Protein AF-A0A1G5DSD7-F1 (afdb_monomer_lite)

pLDDT: mean 80.97, std 14.28, range [38.06, 96.62]

Sequence (182 aa):
MSNRIGWNKKDFIGVSIIPIEMLLGTVLGQFSLEKKQLLGITLSLSIFLTGFLVMIWLYKDFLSSQWKHYKQNKLWLKLFLNALLVLGAFGILSLTRSLMDKPLSVNDTYSLSNAMVSLMLIGSIQPFIAPFAEELTFRYLLFGKFNSTLLKLLMFFVSSILFGLIHINNFNGDWIQTFKAP

Secondary structure (DSSP, 8-state):
--------HHHHHHHHHHHHHHHHHHHHHHT-GGG-HHHHHHHHHHHHHHHHHHHHHHHHHHHHHHHHHHHSS-HHHHHHHHHHHHHHHHHHHHHHHHT-SS-----GGG-TTSS-HHHHHHHHHHHHHHHHHHIIIIIIIIIIT--SHHHHHHHHHHHHHHHHHTTGGGGTT-HHHHHH--

Foldseek 3Di:
DDDDPDDDPLLVVLLCLLVVLLVVLVVLVVVPCLVPLVVSLVSNLVSLVVSLVSLCVSCVVVVVVVVVVCPPDPVVVSVVVVVVVVVVVVVVQVVLCVPDPDDWPPVVSDPVVPDDPVSVVSNVVNVVRNVVSLCCNLVVSQQVSDPDPVSNVVSPVVSVVVVLVSCCVRRVVPPVSSVSRD

Structure (mmCIF, N/CA/C/O backbone):
data_AF-A0A1G5DSD7-F1
#
_entry.id   AF-A0A1G5DSD7-F1
#
loop_
_atom_site.group_PDB
_atom_site.id
_atom_site.type_symbol
_atom_site.label_atom_id
_atom_site.label_alt_id
_atom_site.label_comp_id
_atom_site.label_asym_id
_atom_site.label_entity_id
_atom_site.label_seq_id
_atom_site.pdbx_PDB_ins_code
_atom_site.Cartn_x
_atom_site.Cartn_y
_atom_site.Cartn_z
_atom_site.occupancy
_atom_site.B_iso_or_equiv
_atom_site.auth_seq_id
_atom_site.auth_comp_id
_atom_site.auth_asym_id
_atom_site.auth_atom_id
_atom_site.pdbx_PDB_model_num
ATOM 1 N N . MET A 1 1 ? -16.932 -3.036 22.212 1.00 41.72 1 MET A N 1
ATOM 2 C CA . MET A 1 1 ? -17.714 -3.294 20.982 1.00 41.72 1 MET A CA 1
ATOM 3 C C . MET A 1 1 ? -17.527 -4.757 20.612 1.00 41.72 1 MET A C 1
ATOM 5 O O . MET A 1 1 ? -16.447 -5.128 20.174 1.00 41.72 1 MET A O 1
ATOM 9 N N . SER A 1 2 ? -18.513 -5.600 20.930 1.00 38.06 2 SER A N 1
ATOM 10 C CA . SER A 1 2 ? -18.468 -7.045 20.697 1.00 38.06 2 SER A CA 1
ATOM 11 C C . SER A 1 2 ? -18.876 -7.407 19.263 1.00 38.06 2 SER A C 1
ATOM 13 O O . SER A 1 2 ? -19.675 -6.717 18.637 1.00 38.06 2 SER A O 1
ATOM 15 N N . ASN A 1 3 ? -18.300 -8.518 18.793 1.00 45.38 3 ASN A N 1
ATOM 16 C CA . ASN A 1 3 ? -18.721 -9.394 17.698 1.00 45.38 3 ASN A CA 1
ATOM 17 C C . ASN A 1 3 ? -19.058 -8.770 16.336 1.00 45.38 3 ASN A C 1
ATOM 19 O O . ASN A 1 3 ? -20.190 -8.372 16.076 1.00 45.38 3 ASN A O 1
ATOM 23 N N . ARG A 1 4 ? -18.108 -8.911 15.399 1.00 47.84 4 ARG A N 1
ATOM 24 C CA . ARG A 1 4 ? -18.343 -9.658 14.150 1.00 47.84 4 ARG A CA 1
ATOM 25 C C . ARG A 1 4 ? -17.022 -9.964 13.431 1.00 47.84 4 ARG A C 1
ATOM 27 O O . ARG A 1 4 ? -16.497 -9.137 12.694 1.00 47.84 4 ARG A O 1
ATOM 34 N N . ILE A 1 5 ? -16.543 -11.203 13.576 1.00 55.66 5 ILE A N 1
ATOM 35 C CA . ILE A 1 5 ? -15.805 -11.872 12.494 1.00 55.66 5 ILE A CA 1
ATOM 36 C C . ILE A 1 5 ? -16.864 -12.169 11.428 1.00 55.66 5 ILE A C 1
ATOM 38 O O . ILE A 1 5 ? -17.453 -13.239 11.382 1.00 55.66 5 ILE A O 1
ATOM 42 N N . GLY A 1 6 ? -17.232 -11.143 10.671 1.00 67.44 6 GLY A N 1
ATOM 43 C CA . GLY A 1 6 ? -18.139 -11.254 9.542 1.00 67.44 6 GLY A CA 1
ATOM 44 C C . GLY A 1 6 ? -17.364 -10.819 8.324 1.00 67.44 6 GLY A C 1
ATOM 45 O O . GLY A 1 6 ? -17.395 -9.640 7.972 1.00 67.44 6 GLY A O 1
ATOM 46 N N . TR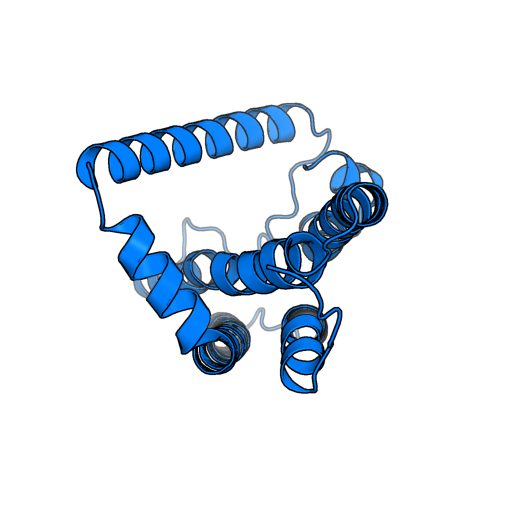P A 1 7 ? -16.604 -11.742 7.743 1.00 81.88 7 TRP A N 1
ATOM 47 C CA . TRP A 1 7 ? -16.114 -11.538 6.390 1.00 81.88 7 TRP A CA 1
ATOM 48 C C . TRP A 1 7 ? -17.331 -11.486 5.477 1.00 81.88 7 TRP A C 1
ATOM 50 O O . TRP A 1 7 ? -18.144 -12.407 5.434 1.00 81.88 7 TRP A O 1
ATOM 60 N N . ASN A 1 8 ? -17.501 -10.359 4.813 1.00 87.81 8 ASN A N 1
ATOM 61 C CA . ASN A 1 8 ? -18.521 -10.136 3.815 1.00 87.81 8 ASN A CA 1
ATOM 62 C C . ASN A 1 8 ? -17.863 -10.148 2.428 1.00 87.81 8 ASN A C 1
ATOM 64 O O . ASN A 1 8 ? -16.640 -10.163 2.292 1.00 87.81 8 ASN A O 1
ATOM 68 N N . LYS A 1 9 ? -18.682 -10.114 1.376 1.00 90.38 9 LYS A N 1
ATOM 69 C CA . LYS A 1 9 ? -18.187 -10.139 -0.008 1.00 90.38 9 LYS A CA 1
ATOM 70 C C . LYS A 1 9 ? -17.177 -9.019 -0.309 1.00 90.38 9 LYS A C 1
ATOM 72 O O . LYS A 1 9 ? -16.254 -9.248 -1.078 1.00 90.38 9 LYS A O 1
ATOM 77 N N . LYS A 1 10 ? -17.314 -7.840 0.311 1.00 92.31 10 LYS A N 1
ATOM 78 C CA . LYS A 1 10 ? -16.390 -6.708 0.122 1.00 92.31 10 LYS A CA 1
ATOM 79 C C . LYS A 1 10 ? -15.000 -7.011 0.677 1.00 92.31 10 LYS A C 1
ATOM 81 O O . LYS A 1 10 ? -14.018 -6.623 0.058 1.00 92.31 10 LYS A O 1
ATOM 86 N N . ASP A 1 11 ? -14.921 -7.730 1.796 1.00 92.56 11 ASP A N 1
ATOM 87 C CA . ASP A 1 11 ? -13.646 -8.112 2.413 1.00 92.56 11 ASP A CA 1
ATOM 88 C C . ASP A 1 11 ? -12.866 -9.090 1.537 1.00 92.56 11 ASP A C 1
ATOM 90 O O . ASP A 1 11 ? -11.673 -8.904 1.322 1.00 92.56 11 ASP A O 1
ATOM 94 N N . PHE A 1 12 ? -13.554 -10.090 0.976 1.00 92.81 12 PHE A N 1
ATOM 95 C CA . PHE A 1 12 ? -12.937 -11.018 0.028 1.00 92.81 12 PHE A CA 1
ATOM 96 C C . PHE A 1 12 ? -12.436 -10.289 -1.218 1.00 92.81 12 PHE A C 1
ATOM 98 O O . PHE A 1 12 ? -11.288 -10.481 -1.599 1.00 92.81 12 PHE A O 1
ATOM 105 N N . ILE A 1 13 ? -13.251 -9.397 -1.796 1.00 93.56 13 ILE A N 1
ATOM 106 C CA . ILE A 1 13 ? -12.826 -8.569 -2.935 1.00 93.56 13 ILE A CA 1
ATOM 107 C C . ILE A 1 13 ? -11.594 -7.737 -2.558 1.00 93.56 13 ILE A C 1
ATOM 109 O O . ILE A 1 13 ? -10.625 -7.727 -3.306 1.00 93.56 13 ILE A O 1
ATOM 113 N N . GLY A 1 14 ? -11.607 -7.085 -1.391 1.00 92.94 14 GLY A N 1
ATOM 114 C CA . GLY A 1 14 ? -10.498 -6.256 -0.920 1.00 92.94 14 GLY A CA 1
ATOM 115 C C . GLY A 1 14 ? -9.187 -7.030 -0.788 1.00 92.94 14 GLY A C 1
ATOM 116 O O . GLY A 1 14 ? -8.165 -6.586 -1.294 1.00 92.94 14 GLY A O 1
ATOM 117 N N . VAL A 1 15 ? -9.219 -8.220 -0.181 1.00 93.25 15 VAL A N 1
ATOM 118 C CA . VAL A 1 15 ? -8.018 -9.061 -0.038 1.00 93.25 15 VAL A CA 1
ATOM 119 C C . VAL A 1 15 ? -7.534 -9.621 -1.374 1.00 93.25 15 VAL A C 1
ATOM 121 O O . VAL A 1 15 ? -6.336 -9.830 -1.542 1.00 93.25 15 VAL A O 1
ATOM 124 N N . SER A 1 16 ? -8.429 -9.839 -2.338 1.00 93.56 16 SER A N 1
ATOM 125 C CA . SER A 1 16 ? -8.060 -10.322 -3.671 1.00 93.56 16 SER A CA 1
ATOM 126 C C . SER A 1 16 ? -7.406 -9.266 -4.565 1.00 93.56 16 SER A C 1
ATOM 128 O O . SER A 1 16 ? -6.775 -9.656 -5.543 1.00 93.56 16 SER A O 1
ATOM 130 N N . ILE A 1 17 ? -7.506 -7.967 -4.255 1.00 93.94 17 ILE A N 1
ATOM 131 C CA . ILE A 1 17 ? -6.949 -6.903 -5.109 1.00 93.94 17 ILE A CA 1
ATOM 132 C C . ILE A 1 17 ? -5.435 -7.038 -5.259 1.00 93.94 17 ILE A C 1
ATOM 134 O O . ILE A 1 17 ? -4.964 -7.103 -6.388 1.00 93.94 17 ILE A O 1
ATOM 138 N N . ILE A 1 18 ? -4.691 -7.191 -4.159 1.00 92.12 18 ILE A N 1
ATOM 139 C CA . ILE A 1 18 ? -3.226 -7.320 -4.214 1.00 92.12 18 ILE A CA 1
ATOM 140 C C . ILE A 1 18 ? -2.786 -8.558 -5.030 1.00 92.12 18 ILE A C 1
ATOM 142 O O . ILE A 1 18 ? -1.988 -8.403 -5.955 1.00 92.12 18 ILE A O 1
ATOM 146 N N . PRO A 1 19 ? -3.320 -9.779 -4.798 1.00 91.19 19 PRO A N 1
ATOM 147 C CA . PRO A 1 19 ? -3.038 -10.927 -5.662 1.00 91.19 19 PRO A CA 1
ATOM 148 C C . PRO A 1 19 ? -3.370 -10.700 -7.142 1.00 91.19 19 PRO A C 1
ATOM 150 O O . PRO A 1 19 ? -2.617 -11.138 -8.008 1.00 91.19 19 PRO A O 1
ATOM 153 N N . ILE A 1 20 ? -4.481 -10.024 -7.452 1.00 92.19 20 ILE A N 1
ATOM 154 C CA . ILE A 1 20 ? -4.863 -9.720 -8.837 1.00 92.19 20 ILE A CA 1
ATOM 155 C C . ILE A 1 20 ? -3.860 -8.749 -9.467 1.00 92.19 20 ILE A C 1
ATOM 157 O O . ILE A 1 20 ? -3.399 -9.004 -10.577 1.00 92.19 20 ILE A O 1
ATOM 161 N N . GLU A 1 21 ? -3.483 -7.675 -8.771 1.00 90.44 21 GLU A N 1
ATOM 162 C CA . GLU A 1 21 ? -2.472 -6.718 -9.236 1.00 90.44 21 GLU A CA 1
ATOM 163 C C . GLU A 1 21 ? -1.132 -7.411 -9.502 1.00 90.44 21 GLU A C 1
ATOM 165 O O . GLU A 1 21 ? -0.519 -7.183 -10.545 1.00 90.44 21 GLU A O 1
ATOM 170 N N . MET A 1 22 ? -0.718 -8.327 -8.622 1.00 86.81 22 MET A N 1
ATOM 171 C CA . MET A 1 22 ? 0.485 -9.135 -8.818 1.00 86.81 22 MET A CA 1
ATOM 172 C C . MET A 1 22 ? 0.404 -10.032 -10.055 1.00 86.81 22 MET A C 1
ATOM 174 O O . MET A 1 22 ? 1.345 -10.061 -10.847 1.00 86.81 22 MET A O 1
ATOM 178 N N . LEU A 1 23 ? -0.696 -10.771 -10.232 1.00 87.69 23 LEU A N 1
ATOM 179 C CA . LEU A 1 23 ? -0.888 -11.660 -11.383 1.00 87.69 23 LEU A CA 1
ATOM 180 C C . LEU A 1 23 ? -0.926 -10.878 -12.699 1.00 87.69 23 LEU A C 1
ATOM 182 O O . LEU A 1 23 ? -0.343 -11.300 -13.693 1.00 87.69 23 LEU A O 1
ATOM 186 N N . LEU A 1 24 ? -1.586 -9.721 -12.718 1.00 86.88 24 LEU A N 1
ATOM 187 C CA . LEU A 1 24 ? -1.603 -8.861 -13.897 1.00 86.88 24 LEU A CA 1
ATOM 188 C C . LEU A 1 24 ? -0.219 -8.253 -14.159 1.00 86.88 24 LEU A C 1
ATOM 190 O O . LEU A 1 24 ? 0.210 -8.191 -15.309 1.00 86.88 24 LEU A O 1
ATOM 194 N N . GLY A 1 25 ? 0.507 -7.863 -13.109 1.00 79.69 25 GLY A N 1
ATOM 195 C CA . GLY A 1 25 ? 1.869 -7.343 -13.208 1.00 79.69 25 GLY A CA 1
ATOM 196 C C . GLY A 1 25 ? 2.856 -8.355 -13.794 1.00 79.69 25 GLY A C 1
ATOM 197 O O . GLY A 1 25 ? 3.650 -7.998 -14.664 1.00 79.69 25 GLY A O 1
ATOM 198 N N . THR A 1 26 ? 2.786 -9.628 -13.389 1.00 78.31 26 THR A N 1
ATOM 199 C CA . THR A 1 26 ? 3.647 -10.685 -13.952 1.00 78.31 26 THR A CA 1
ATOM 200 C C . THR A 1 26 ? 3.328 -10.959 -15.416 1.00 78.31 26 THR A C 1
ATOM 202 O O . THR A 1 26 ? 4.247 -11.060 -16.227 1.00 78.31 26 THR A O 1
ATOM 205 N N . VAL A 1 27 ? 2.043 -11.010 -15.778 1.00 79.69 27 VAL A N 1
ATOM 206 C CA . VAL A 1 27 ? 1.600 -11.161 -17.170 1.00 79.69 27 VAL A CA 1
ATOM 207 C C . VAL A 1 27 ? 2.103 -9.999 -18.029 1.00 79.69 27 VAL A C 1
ATOM 209 O O . VAL A 1 27 ? 2.668 -10.232 -19.093 1.00 79.69 27 VAL A O 1
ATOM 212 N N . LEU A 1 28 ? 1.985 -8.751 -17.560 1.00 75.56 28 LEU A N 1
ATOM 213 C CA . LEU A 1 28 ? 2.524 -7.588 -18.273 1.00 75.56 28 LEU A CA 1
ATOM 214 C C . LEU A 1 28 ? 4.048 -7.642 -18.432 1.00 75.56 28 LEU A C 1
ATOM 216 O O . LEU A 1 28 ? 4.558 -7.286 -19.494 1.00 75.56 28 LEU A O 1
ATOM 220 N N . GLY A 1 29 ? 4.770 -8.110 -17.410 1.00 68.44 29 GLY A N 1
ATOM 221 C CA . GLY A 1 29 ? 6.224 -8.275 -17.457 1.00 68.44 29 GLY A CA 1
ATOM 222 C C . GLY A 1 29 ? 6.693 -9.265 -18.529 1.00 68.44 29 GLY A C 1
ATOM 223 O O . GLY A 1 29 ? 7.745 -9.059 -19.130 1.00 68.44 29 GLY A O 1
ATOM 224 N N . GLN A 1 30 ? 5.896 -10.296 -18.835 1.00 65.81 30 GLN A N 1
ATOM 225 C CA . GLN A 1 30 ? 6.217 -11.297 -19.863 1.00 65.81 30 GLN A CA 1
ATOM 226 C C . GLN A 1 30 ? 6.118 -10.760 -21.297 1.00 65.81 30 GLN A C 1
ATOM 228 O O . GLN A 1 30 ? 6.761 -11.298 -22.196 1.00 65.81 30 GLN A O 1
ATOM 233 N N . PHE A 1 31 ? 5.353 -9.691 -21.537 1.00 62.09 31 PHE A N 1
ATOM 234 C CA . PHE A 1 31 ? 5.131 -9.165 -22.887 1.00 62.09 31 PHE A CA 1
ATOM 235 C C . PHE A 1 31 ? 6.281 -8.308 -23.446 1.00 62.09 31 PHE A C 1
ATOM 237 O O . PHE A 1 31 ? 6.087 -7.690 -24.489 1.00 62.09 31 PHE A O 1
ATOM 244 N N . SER A 1 32 ? 7.461 -8.273 -22.800 1.00 54.31 32 SER A N 1
ATOM 245 C CA . SER A 1 32 ? 8.636 -7.473 -23.206 1.00 54.31 32 SER A CA 1
ATOM 246 C C . SER A 1 32 ? 8.212 -6.099 -23.746 1.00 54.31 32 SER A C 1
ATOM 248 O O . SER A 1 32 ? 8.286 -5.768 -24.932 1.00 54.31 32 SER A O 1
ATOM 250 N N . LEU A 1 33 ? 7.729 -5.255 -22.835 1.00 58.78 33 LEU A N 1
ATOM 251 C CA . LEU A 1 33 ? 7.416 -3.854 -23.128 1.00 58.78 33 LEU A CA 1
ATOM 252 C C . LEU A 1 33 ? 8.682 -3.007 -23.361 1.00 58.78 33 LEU A C 1
ATOM 254 O O . LEU A 1 33 ? 8.588 -1.785 -23.444 1.00 58.78 33 LEU A O 1
ATOM 258 N N . GLU A 1 34 ? 9.851 -3.637 -23.522 1.00 55.56 34 GLU A N 1
ATOM 259 C CA . GLU A 1 34 ? 11.161 -3.003 -23.713 1.00 55.56 34 GLU A CA 1
ATOM 260 C C . GLU A 1 34 ? 11.174 -2.011 -24.882 1.00 55.56 34 GLU A C 1
ATOM 262 O O . GLU A 1 34 ? 11.866 -1.000 -24.829 1.00 55.56 34 GLU A O 1
ATOM 267 N N . LYS A 1 35 ? 10.348 -2.230 -25.915 1.00 56.78 35 LYS A N 1
ATOM 268 C CA . LYS A 1 35 ? 10.212 -1.292 -27.046 1.00 56.78 35 LYS A CA 1
ATOM 269 C C . LYS A 1 35 ? 9.139 -0.212 -26.850 1.00 56.78 35 LYS A C 1
ATOM 271 O O . LYS A 1 35 ? 9.076 0.725 -27.642 1.00 56.78 35 LYS A O 1
ATOM 276 N N . LYS A 1 36 ? 8.272 -0.330 -25.838 1.00 71.12 36 LYS A N 1
ATOM 277 C CA . LYS A 1 36 ? 7.151 0.589 -25.557 1.00 71.12 36 LYS A CA 1
ATOM 278 C C . LYS A 1 36 ? 7.034 0.885 -24.058 1.00 71.12 36 LYS A C 1
ATOM 280 O O . LYS A 1 36 ? 5.986 0.673 -23.450 1.00 71.12 36 LYS A O 1
ATOM 285 N N . GLN A 1 37 ? 8.097 1.448 -23.490 1.00 71.44 37 GLN A N 1
ATOM 286 C CA . GLN A 1 37 ? 8.190 1.881 -22.091 1.00 71.44 37 GLN A CA 1
ATOM 287 C C . GLN A 1 37 ? 6.965 2.677 -21.607 1.00 71.44 37 GLN A C 1
ATOM 289 O O . GLN A 1 37 ? 6.424 2.383 -20.544 1.00 71.44 37 GLN A O 1
ATOM 294 N N . LEU A 1 38 ? 6.477 3.638 -22.402 1.00 76.69 38 LEU A N 1
ATOM 295 C CA . LEU A 1 38 ? 5.281 4.411 -22.048 1.00 76.69 38 LEU A CA 1
ATOM 296 C C . LEU A 1 38 ? 4.050 3.509 -21.883 1.00 76.69 38 LEU A C 1
ATOM 298 O O . LEU A 1 38 ? 3.339 3.633 -20.894 1.00 76.69 38 LEU A O 1
ATOM 302 N N . LEU A 1 39 ? 3.830 2.569 -22.808 1.00 80.06 39 LEU A N 1
ATOM 303 C CA . LEU A 1 39 ? 2.706 1.633 -22.738 1.00 80.06 39 LEU A CA 1
ATOM 304 C C . LEU A 1 39 ? 2.793 0.766 -21.479 1.00 80.06 39 LEU A C 1
ATOM 306 O O . LEU A 1 39 ? 1.783 0.569 -20.811 1.00 80.06 39 LEU A O 1
ATOM 310 N N . GLY A 1 40 ? 3.990 0.291 -21.128 1.00 79.81 40 GLY A N 1
ATOM 311 C CA . GLY A 1 40 ? 4.188 -0.524 -19.933 1.00 79.81 40 GLY A CA 1
ATOM 312 C C . GLY A 1 40 ? 3.903 0.229 -18.641 1.00 79.81 40 GLY A C 1
ATOM 313 O O . GLY A 1 40 ? 3.139 -0.249 -17.804 1.00 79.81 40 GLY A O 1
ATOM 314 N N . ILE A 1 41 ? 4.445 1.441 -18.515 1.00 79.12 41 ILE A N 1
ATOM 315 C CA . ILE A 1 41 ? 4.193 2.313 -17.363 1.00 79.12 41 ILE A CA 1
ATOM 316 C C . ILE A 1 41 ? 2.702 2.667 -17.276 1.00 79.12 41 ILE A C 1
ATOM 318 O O . ILE A 1 41 ? 2.122 2.594 -16.197 1.00 79.12 41 ILE A O 1
ATOM 322 N N . THR A 1 42 ? 2.050 3.001 -18.395 1.00 83.25 42 THR A N 1
ATOM 323 C CA . THR A 1 42 ? 0.617 3.335 -18.415 1.00 83.25 42 THR A CA 1
ATOM 324 C C . THR A 1 42 ? -0.265 2.141 -18.053 1.00 83.25 42 THR A C 1
ATOM 326 O O . THR A 1 42 ? -1.215 2.312 -17.289 1.00 83.25 42 THR A O 1
ATOM 329 N N . LEU A 1 43 ? 0.030 0.936 -18.548 1.00 85.88 43 LEU A N 1
ATOM 330 C CA . LEU A 1 43 ? -0.731 -0.273 -18.212 1.00 85.88 43 LEU A CA 1
ATOM 331 C C . LEU A 1 43 ? -0.556 -0.655 -16.740 1.00 85.88 43 LEU A C 1
ATOM 333 O O . LEU A 1 43 ? -1.553 -0.901 -16.062 1.00 85.88 43 LEU A O 1
ATO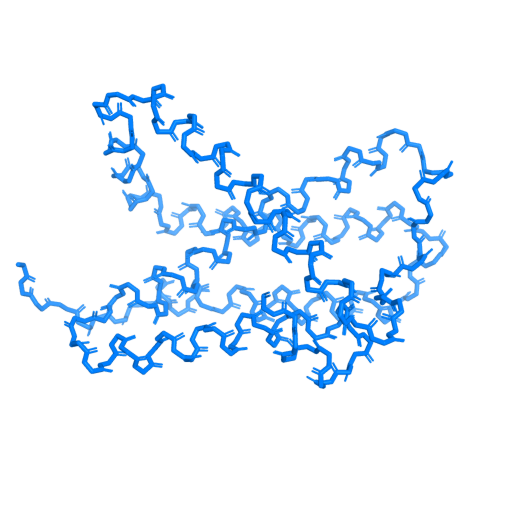M 337 N N . SER A 1 44 ? 0.682 -0.631 -16.236 1.00 85.19 44 SER A N 1
ATOM 338 C CA . SER A 1 44 ? 0.972 -0.862 -14.817 1.00 85.19 44 SER A CA 1
ATOM 339 C C . SER A 1 44 ? 0.219 0.140 -13.945 1.00 85.19 44 SER A C 1
ATOM 341 O O . SER A 1 44 ? -0.567 -0.252 -13.085 1.00 85.19 44 SER A O 1
ATOM 343 N N . LEU A 1 45 ? 0.352 1.438 -14.236 1.00 87.94 45 LEU A N 1
ATOM 344 C CA . LEU A 1 45 ? -0.368 2.481 -13.513 1.00 87.94 45 LEU A CA 1
ATOM 345 C C . LEU A 1 45 ? -1.883 2.263 -13.559 1.00 87.94 45 LEU A C 1
ATOM 347 O O . LEU A 1 45 ? -2.542 2.434 -12.543 1.00 87.94 45 LEU A O 1
ATOM 351 N N . SER A 1 46 ? -2.440 1.863 -14.702 1.00 90.94 46 SER A N 1
ATOM 352 C CA . SER A 1 46 ? -3.882 1.628 -14.842 1.00 90.94 46 SER A CA 1
ATOM 353 C C . SER A 1 46 ? -4.376 0.493 -13.942 1.00 90.94 46 SER A C 1
ATOM 355 O O . SER A 1 46 ? -5.454 0.612 -13.358 1.00 90.94 46 SER A O 1
ATOM 357 N N . ILE A 1 47 ? -3.592 -0.579 -13.787 1.00 91.31 47 ILE A N 1
ATOM 358 C CA . ILE A 1 47 ? -3.907 -1.696 -12.885 1.00 91.31 47 ILE A CA 1
ATOM 359 C C . ILE A 1 47 ? -3.927 -1.217 -11.432 1.00 91.31 47 ILE A C 1
ATOM 361 O O . ILE A 1 47 ? -4.969 -1.313 -10.784 1.00 91.31 47 ILE A O 1
ATOM 365 N N . PHE A 1 48 ? -2.822 -0.633 -10.958 1.00 91.19 48 PHE A N 1
ATOM 366 C CA . PHE A 1 48 ? -2.703 -0.161 -9.572 1.00 91.19 48 PHE A CA 1
ATOM 367 C C . PHE A 1 48 ? -3.690 0.969 -9.255 1.00 91.19 48 PHE A C 1
ATOM 369 O O . PHE A 1 48 ? -4.245 1.037 -8.162 1.00 91.19 48 PHE A O 1
ATOM 376 N N . LEU A 1 49 ? -3.965 1.854 -10.217 1.00 94.44 49 LEU A N 1
ATOM 377 C CA . LEU A 1 49 ? -4.966 2.907 -10.064 1.00 94.44 49 LEU A CA 1
ATOM 378 C C . LEU A 1 49 ? -6.372 2.322 -9.944 1.00 94.44 49 LEU A C 1
ATOM 380 O O . LEU A 1 49 ? -7.155 2.787 -9.119 1.00 94.44 49 LEU A O 1
ATOM 384 N N . THR A 1 50 ? -6.694 1.294 -10.728 1.00 94.94 50 THR A N 1
ATOM 385 C CA . THR A 1 50 ? -7.993 0.620 -10.636 1.00 94.94 50 THR A CA 1
ATOM 386 C C . THR A 1 50 ? -8.156 -0.054 -9.277 1.00 94.94 50 THR A C 1
ATOM 388 O O . THR A 1 50 ? -9.169 0.173 -8.615 1.00 94.94 50 THR A O 1
ATOM 391 N N . GLY A 1 51 ? -7.163 -0.821 -8.819 1.00 94.44 51 GLY A N 1
ATOM 392 C CA . GLY A 1 51 ? -7.204 -1.459 -7.501 1.00 94.44 51 GLY A CA 1
ATOM 393 C C . GLY A 1 51 ? -7.302 -0.440 -6.366 1.00 94.44 51 GLY A C 1
ATOM 394 O O . GLY A 1 51 ? -8.176 -0.562 -5.504 1.00 94.44 51 GLY A O 1
ATOM 395 N N . PHE A 1 52 ? -6.519 0.640 -6.427 1.00 95.50 52 PHE A N 1
ATOM 396 C CA . PHE A 1 52 ? -6.622 1.770 -5.504 1.00 95.50 52 PHE A CA 1
ATOM 397 C C . PHE A 1 52 ? -8.036 2.369 -5.469 1.00 95.50 52 PHE A C 1
ATOM 399 O O . PHE A 1 52 ? -8.632 2.478 -4.397 1.00 95.50 52 PHE A O 1
ATOM 406 N N . LEU A 1 53 ? -8.617 2.718 -6.621 1.00 96.62 53 LEU A N 1
ATOM 407 C CA . LEU A 1 53 ? -9.958 3.308 -6.692 1.00 96.62 53 LEU A CA 1
ATOM 408 C C . LEU A 1 53 ? -11.037 2.359 -6.157 1.00 96.62 53 LEU A C 1
ATOM 410 O O . LEU A 1 53 ? -11.938 2.800 -5.438 1.00 96.62 53 LEU A O 1
ATOM 414 N N . VAL A 1 54 ? -10.934 1.060 -6.452 1.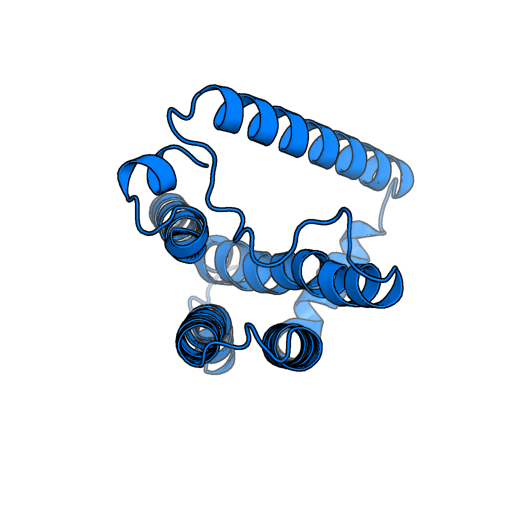00 95.69 54 VAL A N 1
ATOM 415 C CA . VAL A 1 54 ? -11.838 0.041 -5.902 1.00 95.69 54 VAL A CA 1
ATOM 416 C C . VAL A 1 54 ? -11.702 -0.030 -4.379 1.00 95.69 54 VAL A C 1
ATOM 418 O O . VAL A 1 54 ? -12.720 -0.042 -3.686 1.00 95.69 54 VAL A O 1
ATOM 421 N N . MET A 1 55 ? -10.483 -0.008 -3.835 1.00 95.56 55 MET A N 1
ATOM 422 C CA . MET A 1 55 ? -10.246 -0.009 -2.387 1.00 95.56 55 MET A CA 1
ATOM 423 C C . MET A 1 55 ? -10.819 1.233 -1.704 1.00 95.56 55 MET A C 1
ATOM 425 O O . MET A 1 55 ? -11.516 1.112 -0.691 1.00 95.56 55 MET A O 1
ATOM 429 N N . ILE A 1 56 ? -10.610 2.417 -2.285 1.00 95.38 56 ILE A N 1
ATOM 430 C CA . ILE A 1 56 ? -11.218 3.660 -1.799 1.00 95.38 56 ILE A CA 1
ATOM 431 C C . ILE A 1 56 ? -12.743 3.550 -1.816 1.00 95.38 56 ILE A C 1
ATOM 433 O O . ILE A 1 56 ? -13.389 3.908 -0.834 1.00 95.38 56 ILE A O 1
ATOM 437 N N . TRP A 1 57 ? -13.336 3.029 -2.892 1.00 95.94 57 TRP A N 1
ATOM 438 C CA . TRP A 1 57 ? -14.786 2.885 -3.006 1.00 95.94 57 TRP A CA 1
ATOM 439 C C . TRP A 1 57 ? -15.368 1.890 -1.989 1.00 95.94 57 TRP A C 1
ATOM 441 O O . TRP A 1 57 ? -16.364 2.203 -1.330 1.00 95.94 57 TRP A O 1
ATOM 451 N N . LEU A 1 58 ? -14.738 0.722 -1.815 1.00 94.38 58 LEU A N 1
ATOM 452 C CA . LEU A 1 58 ? -15.183 -0.325 -0.887 1.00 94.38 58 LEU A CA 1
ATOM 453 C C . LEU A 1 58 ? -15.114 0.123 0.576 1.00 94.38 58 LEU A C 1
ATOM 455 O O . LEU A 1 58 ? -16.033 -0.176 1.346 1.00 94.38 58 LEU A O 1
ATOM 459 N N . TYR A 1 59 ? -14.054 0.847 0.947 1.00 93.94 59 TYR A N 1
ATOM 460 C CA . TYR A 1 59 ? -13.745 1.214 2.333 1.00 93.94 59 TYR A CA 1
ATOM 461 C C . TYR A 1 59 ? -13.901 2.710 2.627 1.00 93.94 59 TYR A C 1
ATOM 463 O O . TYR A 1 59 ? -13.433 3.183 3.664 1.00 93.94 59 TYR A O 1
ATOM 471 N N . LYS A 1 60 ? -14.610 3.460 1.773 1.00 94.00 60 LYS A N 1
ATOM 472 C CA . LYS A 1 60 ? -14.809 4.916 1.909 1.00 94.00 60 LYS A CA 1
ATOM 473 C C . LYS A 1 60 ? -15.290 5.349 3.295 1.00 94.00 60 LYS A C 1
ATOM 475 O O . LYS A 1 60 ? -14.841 6.370 3.807 1.00 94.00 60 LYS A O 1
ATOM 480 N N . ASP A 1 61 ? -16.185 4.578 3.915 1.00 91.12 61 ASP A N 1
ATOM 481 C CA . ASP A 1 61 ? -16.794 4.940 5.198 1.00 91.12 61 ASP A CA 1
ATOM 482 C C . ASP A 1 61 ? -15.778 4.787 6.336 1.00 91.12 61 ASP A C 1
ATOM 484 O O . ASP A 1 61 ? -15.645 5.669 7.189 1.00 91.12 61 ASP A O 1
ATOM 488 N N . PHE A 1 62 ? -14.996 3.702 6.294 1.00 89.88 62 PHE A N 1
ATOM 489 C CA . PHE A 1 62 ? -13.876 3.479 7.203 1.00 89.88 62 PHE A CA 1
ATOM 490 C C . PHE A 1 62 ? -12.813 4.570 7.035 1.00 89.88 62 PHE A C 1
ATOM 492 O O . PHE A 1 62 ? -12.446 5.221 8.012 1.00 89.88 62 PHE A O 1
ATOM 499 N N . LEU A 1 63 ? -12.386 4.840 5.799 1.00 91.44 63 LEU A N 1
ATOM 500 C CA . LEU A 1 63 ? -11.396 5.873 5.486 1.00 91.44 63 LEU A CA 1
ATOM 501 C C . LEU A 1 63 ? -11.859 7.267 5.921 1.00 91.44 63 LEU A C 1
ATOM 503 O O . LEU A 1 63 ? -11.092 8.019 6.516 1.00 91.44 63 LEU A O 1
ATOM 507 N N . SER A 1 64 ? -13.130 7.606 5.693 1.00 92.62 64 SER A N 1
ATOM 508 C CA . SER A 1 64 ? -13.716 8.876 6.130 1.00 92.62 64 SER A CA 1
ATOM 509 C C . SER A 1 64 ? -13.715 9.008 7.655 1.00 92.62 64 SER A C 1
ATOM 511 O O . SER A 1 64 ? -13.384 10.071 8.187 1.00 92.62 64 SER A O 1
ATOM 513 N N . SER A 1 65 ? -14.023 7.928 8.381 1.00 91.25 65 SER A N 1
ATOM 514 C CA . SER A 1 65 ? -13.927 7.892 9.845 1.00 91.25 65 SER A CA 1
ATOM 515 C C . SER A 1 65 ? -12.485 8.086 10.325 1.00 91.25 65 SER A C 1
ATOM 517 O O . SER A 1 65 ? -12.241 8.965 11.156 1.00 91.25 65 SER A O 1
ATOM 519 N N . GLN A 1 66 ? -11.521 7.353 9.760 1.00 89.38 66 GLN A N 1
ATOM 520 C CA . GLN A 1 66 ? -10.102 7.505 10.098 1.00 89.38 66 GLN A CA 1
ATOM 521 C C . GLN A 1 66 ? -9.596 8.919 9.796 1.00 89.38 66 GLN A C 1
ATOM 523 O O . GLN A 1 66 ? -8.911 9.520 10.619 1.00 89.38 66 GLN A O 1
ATOM 528 N N . TRP A 1 67 ? -10.003 9.508 8.671 1.00 90.31 67 TRP A N 1
ATOM 529 C CA . TRP A 1 67 ? -9.629 10.872 8.301 1.00 90.31 67 TRP A CA 1
ATOM 530 C C . TRP A 1 67 ? -10.156 11.920 9.284 1.00 90.31 67 TRP A C 1
ATOM 532 O O . TRP A 1 67 ? -9.448 12.869 9.633 1.00 90.31 67 TRP A O 1
ATOM 542 N N . LYS A 1 68 ? -11.391 11.755 9.774 1.00 92.06 68 LYS A N 1
ATOM 543 C CA . LYS A 1 68 ? -11.947 12.626 10.820 1.00 92.06 68 LYS A CA 1
ATOM 544 C C . LYS A 1 68 ? -11.119 12.534 12.102 1.00 92.06 68 LYS A C 1
ATOM 546 O O . LYS A 1 68 ? -10.731 13.573 12.630 1.00 92.06 68 LYS A O 1
ATOM 551 N N . HIS A 1 69 ? -10.785 11.327 12.555 1.00 88.75 69 HIS A N 1
ATOM 552 C CA . HIS A 1 69 ? -9.951 11.123 13.746 1.00 88.75 69 HIS A CA 1
ATOM 553 C C . HIS A 1 69 ? -8.516 11.630 13.572 1.00 88.75 69 HIS A C 1
ATOM 555 O O . HIS A 1 69 ? -7.939 12.215 14.490 1.00 88.75 69 HIS A O 1
ATOM 561 N N . TYR A 1 70 ? -7.938 11.466 12.385 1.00 87.81 70 TYR A N 1
ATOM 562 C CA . TYR A 1 70 ? -6.596 11.946 12.087 1.00 87.81 70 TYR A CA 1
ATOM 563 C C . TYR A 1 70 ? -6.514 13.475 12.182 1.00 87.81 70 TYR A C 1
ATOM 565 O O . TYR A 1 70 ? -5.612 14.002 12.834 1.00 87.81 70 TYR A O 1
ATOM 573 N N . LYS A 1 71 ? -7.502 14.191 11.634 1.00 91.12 71 LYS A N 1
ATOM 574 C CA . LYS A 1 71 ? -7.569 15.660 11.697 1.00 91.12 71 LYS A CA 1
ATOM 575 C C . LYS A 1 71 ? -7.853 16.217 13.092 1.00 91.12 71 LYS A C 1
ATOM 577 O O . LYS A 1 71 ? -7.494 17.358 13.373 1.00 91.12 71 LYS A O 1
ATOM 582 N N . GLN A 1 72 ? -8.498 15.444 13.962 1.00 91.75 72 GLN A N 1
ATOM 583 C CA . GLN A 1 72 ? -8.793 15.870 15.329 1.00 91.75 72 GLN A CA 1
ATOM 584 C C . GLN A 1 72 ? -7.515 15.934 16.172 1.00 91.75 72 GLN A C 1
ATOM 586 O 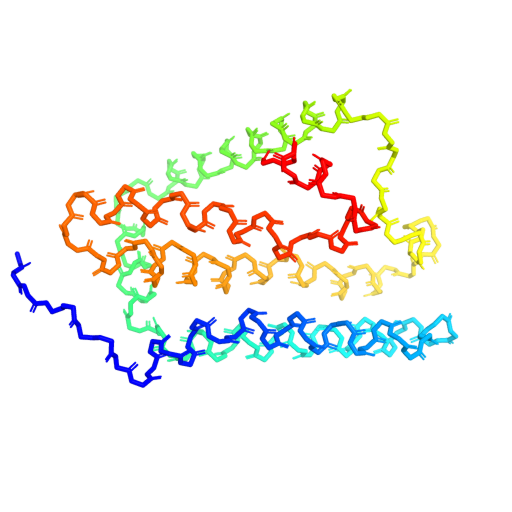O . GLN A 1 72 ? -6.771 14.960 16.235 1.00 91.75 72 GLN A O 1
ATOM 591 N N . ASN A 1 73 ? -7.315 17.048 16.882 1.00 80.31 73 ASN A N 1
ATOM 592 C CA . ASN A 1 73 ? -6.231 17.296 17.843 1.00 80.31 73 ASN A CA 1
ATOM 593 C C . ASN A 1 73 ? -4.803 17.256 17.256 1.00 80.31 73 ASN A C 1
ATOM 595 O O . ASN A 1 73 ? -4.306 16.213 16.840 1.00 80.31 73 ASN A O 1
ATOM 599 N N . LYS A 1 74 ? -4.101 18.400 17.316 1.00 90.00 74 LYS A N 1
ATOM 600 C CA . LYS A 1 74 ? -2.666 18.555 16.985 1.00 90.00 74 LYS A CA 1
ATOM 601 C C . LYS A 1 74 ? -2.260 17.952 15.626 1.00 90.00 74 LYS A C 1
ATOM 603 O O . LYS A 1 74 ? -1.262 17.241 15.536 1.00 90.00 74 LYS A O 1
ATOM 608 N N . LEU A 1 75 ? -3.007 18.262 14.561 1.00 91.69 75 LEU A N 1
ATOM 609 C CA . LEU A 1 75 ? -2.718 17.783 13.199 1.00 91.69 75 LEU A CA 1
ATOM 610 C C . LEU A 1 75 ? -1.265 18.050 12.772 1.00 91.69 75 LEU A C 1
ATOM 612 O O . LEU A 1 75 ? -0.620 17.165 12.225 1.00 91.69 75 LEU A O 1
ATOM 616 N N . TRP A 1 76 ? -0.735 19.238 13.070 1.00 92.50 76 TRP A N 1
ATOM 617 C CA . TRP A 1 76 ? 0.646 19.603 12.739 1.00 92.50 76 TRP A CA 1
ATOM 618 C C . TRP A 1 76 ? 1.680 18.670 13.389 1.00 92.50 76 TRP A C 1
ATOM 620 O O . TRP A 1 76 ? 2.630 18.263 12.730 1.00 92.50 76 TRP A O 1
ATOM 630 N N . LEU A 1 77 ? 1.459 18.262 14.646 1.00 93.19 77 LEU A N 1
ATOM 631 C CA . LEU A 1 77 ? 2.337 17.322 15.343 1.00 93.19 77 LEU A CA 1
ATOM 632 C C . LEU A 1 77 ? 2.256 15.931 14.712 1.00 93.19 77 LEU A C 1
ATOM 634 O O . LEU A 1 77 ? 3.280 15.282 14.545 1.00 93.19 77 LEU A O 1
ATOM 638 N N . LYS A 1 78 ? 1.058 15.483 14.318 1.00 93.06 78 LYS A N 1
ATOM 639 C CA . LYS A 1 78 ? 0.892 14.205 13.608 1.00 93.06 78 LYS A CA 1
ATOM 640 C C . LYS A 1 78 ? 1.585 14.222 12.247 1.00 93.06 78 LYS A C 1
ATOM 642 O O . LYS A 1 78 ? 2.261 13.262 11.909 1.00 93.06 78 LYS A O 1
ATOM 647 N N . LEU A 1 79 ? 1.472 15.321 11.498 1.00 92.81 79 LEU A N 1
ATOM 648 C CA . LEU A 1 79 ? 2.178 15.493 10.226 1.00 92.81 79 LEU A CA 1
ATOM 649 C C . LEU A 1 79 ? 3.697 15.484 10.419 1.00 92.81 79 LEU A C 1
ATOM 651 O O . LEU A 1 79 ? 4.397 14.809 9.671 1.00 92.81 79 LEU A O 1
ATOM 655 N N . PHE A 1 80 ? 4.198 16.174 11.446 1.00 94.38 80 PHE A N 1
ATOM 656 C CA . PHE A 1 80 ? 5.615 16.155 11.799 1.00 94.38 80 PHE A CA 1
ATOM 657 C C . PHE A 1 80 ? 6.096 14.747 12.177 1.00 94.38 80 PHE A C 1
ATOM 659 O O . PHE A 1 80 ? 7.106 14.283 11.655 1.00 94.38 80 PHE A O 1
ATOM 666 N N . LEU A 1 81 ? 5.350 14.036 13.028 1.00 93.81 81 LEU A N 1
ATOM 667 C CA . LEU A 1 81 ? 5.663 12.656 13.401 1.00 93.81 81 LEU A CA 1
ATOM 668 C C . LEU A 1 81 ? 5.637 11.721 12.189 1.00 93.81 81 LEU A C 1
ATOM 670 O O . LEU A 1 81 ? 6.532 10.897 12.054 1.00 93.81 81 LEU A O 1
ATOM 674 N N . ASN A 1 82 ? 4.674 11.873 11.278 1.00 91.50 82 ASN A N 1
ATOM 675 C CA . ASN A 1 82 ? 4.636 11.098 10.039 1.00 91.50 82 ASN A CA 1
ATOM 676 C C . ASN A 1 82 ? 5.866 11.370 9.167 1.00 91.50 82 ASN A C 1
ATOM 678 O O . ASN A 1 82 ? 6.464 10.425 8.665 1.00 91.50 82 ASN A O 1
ATOM 682 N N . ALA A 1 83 ? 6.277 12.633 9.016 1.00 92.50 83 ALA A N 1
ATOM 683 C CA . ALA A 1 83 ? 7.493 12.974 8.280 1.00 92.50 83 ALA A CA 1
ATOM 684 C C . ALA A 1 83 ? 8.734 12.330 8.921 1.00 92.50 83 ALA A C 1
ATOM 686 O O . ALA A 1 83 ? 9.553 11.737 8.222 1.00 92.50 83 ALA A O 1
ATOM 687 N N . LEU A 1 84 ? 8.839 12.373 10.252 1.00 94.62 84 LEU A N 1
ATOM 688 C CA . LEU A 1 84 ? 9.926 11.729 10.987 1.00 94.62 84 LEU A CA 1
ATOM 689 C C . LEU A 1 84 ? 9.917 10.201 10.821 1.00 94.62 84 LEU A C 1
ATOM 691 O O . LEU A 1 84 ? 10.971 9.604 10.625 1.00 94.62 84 LEU A O 1
ATOM 695 N N . LEU A 1 85 ? 8.742 9.567 10.857 1.00 92.75 85 LEU A N 1
ATOM 696 C CA . LEU A 1 85 ? 8.592 8.126 10.637 1.00 92.75 85 LEU A CA 1
ATOM 697 C C . LEU A 1 85 ? 8.975 7.723 9.213 1.00 92.75 85 LEU A C 1
ATOM 699 O O . LEU A 1 85 ? 9.634 6.705 9.036 1.00 92.75 85 LEU A O 1
ATOM 703 N N . VAL A 1 86 ? 8.618 8.530 8.211 1.00 88.69 86 VAL A N 1
ATOM 704 C CA . VAL A 1 86 ? 9.040 8.314 6.821 1.00 88.69 86 VAL A CA 1
ATOM 705 C C . VAL A 1 86 ? 10.564 8.381 6.712 1.00 88.69 86 VAL A C 1
ATOM 707 O O . VAL A 1 86 ? 11.167 7.480 6.135 1.00 88.69 86 VAL A O 1
ATOM 710 N N . LEU A 1 87 ? 11.207 9.385 7.317 1.00 90.31 87 LEU A N 1
ATOM 711 C CA . LEU A 1 87 ? 12.673 9.468 7.365 1.00 90.31 87 LEU A CA 1
ATOM 712 C C . LEU A 1 87 ? 13.293 8.254 8.071 1.00 90.31 87 LEU A C 1
ATOM 714 O O . LEU A 1 87 ? 14.276 7.697 7.588 1.00 90.31 87 LEU A O 1
ATOM 718 N N . GLY A 1 88 ? 12.694 7.808 9.178 1.00 92.62 88 GLY A N 1
ATOM 719 C CA . GLY A 1 88 ? 13.097 6.590 9.879 1.00 92.62 88 GLY A CA 1
ATOM 720 C C . GLY A 1 88 ? 12.986 5.341 9.002 1.00 92.62 88 GLY A C 1
ATOM 721 O O . GLY A 1 88 ? 13.924 4.551 8.953 1.00 92.62 88 GLY A O 1
ATOM 722 N N . ALA A 1 89 ? 11.890 5.192 8.253 1.00 86.75 89 ALA A N 1
ATOM 723 C CA . ALA A 1 89 ? 11.691 4.089 7.316 1.00 86.75 89 ALA A CA 1
ATOM 724 C C . ALA A 1 89 ? 12.735 4.101 6.189 1.00 86.75 89 ALA A C 1
ATOM 726 O O . ALA A 1 89 ? 13.296 3.056 5.871 1.00 86.75 89 ALA A O 1
ATOM 727 N N . PHE A 1 90 ? 13.072 5.274 5.639 1.00 84.50 90 PHE A N 1
ATOM 728 C CA . PHE A 1 90 ? 14.181 5.403 4.685 1.00 84.50 90 PHE A CA 1
ATOM 729 C C . PHE A 1 90 ? 15.533 5.031 5.308 1.00 84.50 90 PHE A C 1
ATOM 731 O O . PHE A 1 90 ? 16.358 4.409 4.639 1.00 84.50 90 PHE A O 1
ATOM 738 N N . GLY A 1 91 ? 15.756 5.366 6.581 1.00 87.44 91 GLY A N 1
ATOM 739 C CA . GLY A 1 91 ? 16.947 4.959 7.328 1.00 87.44 91 GLY A CA 1
ATOM 740 C C . GLY A 1 91 ? 17.050 3.442 7.490 1.00 87.44 91 GLY A C 1
ATOM 741 O O . GLY A 1 91 ? 18.092 2.866 7.181 1.00 87.44 91 GLY A O 1
ATOM 742 N N . ILE A 1 92 ? 15.958 2.788 7.899 1.00 87.62 92 ILE A N 1
ATOM 743 C CA . ILE A 1 92 ? 15.875 1.322 7.996 1.00 87.62 92 ILE A CA 1
ATOM 744 C C . ILE A 1 92 ? 16.116 0.700 6.622 1.00 87.62 92 ILE A C 1
ATOM 746 O O . ILE A 1 92 ? 16.987 -0.149 6.495 1.00 87.62 92 ILE A O 1
ATOM 750 N N . LEU A 1 93 ? 15.441 1.183 5.576 1.00 82.44 93 LEU A N 1
ATOM 751 C CA . LEU A 1 93 ? 15.623 0.692 4.211 1.00 82.44 93 LEU A CA 1
ATOM 752 C C . LEU A 1 93 ? 17.081 0.814 3.744 1.00 82.44 93 LEU A C 1
ATOM 754 O O . LEU A 1 93 ? 17.613 -0.107 3.127 1.00 82.44 93 LEU A O 1
ATOM 758 N N . SER A 1 94 ? 17.736 1.942 4.030 1.00 81.44 94 SER A N 1
ATOM 759 C CA . SER A 1 94 ? 19.148 2.152 3.700 1.00 81.44 94 SER A CA 1
ATOM 760 C C . SER A 1 94 ? 20.055 1.172 4.440 1.00 81.44 94 SER A C 1
ATOM 762 O O . SER A 1 94 ? 20.986 0.633 3.842 1.00 81.44 94 SER A O 1
ATOM 764 N N . LEU A 1 95 ? 19.785 0.925 5.724 1.00 84.75 95 LEU A N 1
ATOM 765 C CA . LEU A 1 95 ? 20.525 -0.044 6.525 1.00 84.75 95 LEU A CA 1
ATOM 766 C C . LEU A 1 95 ? 20.319 -1.462 5.989 1.00 84.75 95 LEU A C 1
ATOM 768 O O . LEU A 1 95 ? 21.299 -2.142 5.699 1.00 84.75 95 LEU A O 1
ATOM 772 N N . THR A 1 96 ? 19.071 -1.884 5.788 1.00 80.62 96 THR A N 1
ATOM 773 C CA . THR A 1 96 ? 18.736 -3.208 5.257 1.00 80.62 96 THR A CA 1
ATOM 774 C C . THR A 1 96 ? 19.427 -3.436 3.916 1.00 80.62 96 THR A C 1
ATOM 776 O O . THR A 1 96 ? 20.085 -4.455 3.746 1.00 80.62 96 THR A O 1
ATOM 779 N N . ARG A 1 97 ? 19.408 -2.450 3.007 1.00 77.19 97 ARG A N 1
ATOM 780 C CA . ARG A 1 97 ? 20.125 -2.510 1.719 1.00 77.19 97 ARG A CA 1
ATOM 781 C C . ARG A 1 97 ? 21.637 -2.649 1.866 1.00 77.19 97 ARG A C 1
ATOM 783 O O . ARG A 1 97 ? 22.241 -3.381 1.092 1.00 77.19 97 ARG A O 1
ATOM 790 N N . SER A 1 98 ? 22.247 -1.976 2.841 1.00 80.44 98 SER A N 1
ATOM 791 C CA . SER A 1 98 ? 23.694 -2.081 3.082 1.00 80.44 98 SER A CA 1
ATOM 792 C C . SER A 1 98 ? 24.136 -3.474 3.544 1.00 80.44 98 SER A C 1
ATOM 794 O O . SER A 1 98 ? 25.300 -3.828 3.389 1.00 80.44 98 SER A O 1
ATOM 796 N N . LEU A 1 99 ? 23.208 -4.269 4.084 1.00 82.38 99 LEU A N 1
ATOM 797 C CA . LEU A 1 99 ? 23.442 -5.638 4.544 1.00 82.38 99 LEU A CA 1
ATOM 798 C C . LEU A 1 99 ? 23.176 -6.691 3.450 1.00 82.38 99 LEU A C 1
ATOM 800 O O . LEU A 1 99 ? 23.286 -7.887 3.722 1.00 82.38 99 LEU A O 1
ATOM 804 N N . MET A 1 100 ? 22.781 -6.281 2.239 1.00 74.88 100 MET A N 1
ATOM 805 C CA . MET A 1 100 ? 22.476 -7.195 1.135 1.00 74.88 100 MET A CA 1
ATOM 806 C C . MET A 1 100 ? 23.699 -7.422 0.243 1.00 74.88 100 MET A C 1
ATOM 808 O O . MET A 1 100 ? 24.350 -6.479 -0.195 1.00 74.88 100 MET A O 1
ATOM 812 N N . ASP A 1 101 ? 23.966 -8.692 -0.076 1.00 69.00 101 ASP A N 1
ATOM 813 C CA . ASP A 1 101 ? 25.148 -9.119 -0.841 1.00 69.00 101 ASP A CA 1
ATOM 814 C C . ASP A 1 101 ? 25.042 -8.856 -2.356 1.00 69.00 101 ASP A C 1
ATOM 816 O O . ASP A 1 101 ? 26.038 -8.941 -3.076 1.00 69.00 101 ASP A O 1
ATOM 820 N N . LYS A 1 102 ? 23.837 -8.575 -2.870 1.00 66.19 102 LYS A N 1
ATOM 821 C CA . LYS A 1 102 ? 23.596 -8.295 -4.292 1.00 66.19 102 LYS A CA 1
ATOM 822 C C . LYS A 1 102 ? 22.910 -6.939 -4.451 1.00 66.19 102 LYS A C 1
ATOM 824 O O . LYS A 1 102 ? 22.014 -6.629 -3.662 1.00 66.19 102 LYS A O 1
ATOM 829 N N . PRO A 1 103 ? 23.266 -6.149 -5.484 1.00 59.53 103 PRO A N 1
ATOM 830 C CA . PRO A 1 103 ? 22.441 -5.017 -5.869 1.00 59.53 103 PRO A CA 1
ATOM 831 C C . PRO A 1 103 ? 21.036 -5.542 -6.168 1.00 59.53 103 PRO A C 1
ATOM 833 O O . PRO A 1 103 ? 20.871 -6.549 -6.863 1.00 59.53 103 PRO A O 1
ATOM 836 N N . LEU A 1 104 ? 20.031 -4.892 -5.583 1.00 60.16 104 LEU A N 1
ATOM 837 C CA . LEU A 1 104 ? 18.636 -5.199 -5.866 1.00 60.16 104 LEU A CA 1
ATOM 838 C C . LEU A 1 104 ? 18.428 -5.165 -7.378 1.00 60.16 104 LEU A C 1
ATOM 840 O O . LEU A 1 104 ? 18.932 -4.259 -8.043 1.00 60.16 104 LEU A O 1
ATOM 844 N N . SER A 1 105 ? 17.625 -6.092 -7.899 1.00 49.97 105 SER A N 1
ATOM 845 C CA . SER A 1 105 ? 16.940 -5.860 -9.166 1.00 49.97 105 SER A CA 1
ATOM 846 C C . SER A 1 105 ? 15.931 -4.739 -8.939 1.00 49.97 105 SER A C 1
ATOM 848 O O . SER A 1 105 ? 14.720 -4.928 -8.838 1.00 49.97 105 SER A O 1
ATOM 850 N N . VAL A 1 106 ? 16.433 -3.513 -8.884 1.00 47.66 106 VAL A N 1
ATOM 851 C CA . VAL A 1 106 ? 15.726 -2.474 -9.600 1.00 47.66 106 VAL A CA 1
ATOM 852 C C . VAL A 1 106 ? 15.763 -2.979 -11.027 1.00 47.66 106 VAL A C 1
ATOM 854 O O . VAL A 1 106 ? 16.840 -3.196 -11.567 1.00 47.66 106 VAL A O 1
ATOM 857 N N . ASN A 1 107 ? 14.599 -3.297 -11.578 1.00 44.09 107 ASN A N 1
ATOM 858 C CA . ASN A 1 107 ? 14.462 -3.488 -13.006 1.00 44.09 107 ASN A CA 1
ATOM 859 C C . ASN A 1 107 ? 15.208 -2.316 -13.675 1.00 44.09 107 ASN A C 1
ATOM 861 O O . ASN A 1 107 ? 14.706 -1.190 -13.698 1.00 44.09 107 ASN A O 1
ATOM 865 N N . ASP A 1 108 ? 16.423 -2.572 -14.175 1.00 43.03 108 ASP A N 1
ATOM 866 C CA . ASP A 1 108 ? 17.283 -1.610 -14.883 1.00 43.03 108 ASP A CA 1
ATOM 867 C C . ASP A 1 108 ? 16.606 -1.084 -16.155 1.00 43.03 108 ASP A C 1
ATOM 869 O O . ASP A 1 108 ? 17.131 -0.224 -16.860 1.00 43.03 108 ASP A O 1
ATOM 873 N N . THR A 1 109 ? 15.396 -1.568 -16.440 1.00 44.28 109 THR A N 1
ATOM 874 C CA . THR A 1 109 ? 14.537 -1.120 -17.521 1.00 44.28 109 THR A CA 1
ATOM 875 C C . THR A 1 109 ? 14.331 0.392 -17.506 1.00 44.28 109 THR A C 1
ATOM 877 O O . THR A 1 109 ? 14.069 0.946 -18.569 1.00 44.28 109 THR A O 1
ATOM 880 N N . TYR A 1 110 ? 14.513 1.079 -16.367 1.00 48.22 110 TYR A N 1
ATOM 881 C CA . TYR A 1 110 ? 14.404 2.536 -16.277 1.00 48.22 110 TYR A CA 1
ATOM 882 C C . TYR A 1 110 ? 15.591 3.171 -15.549 1.00 48.22 110 TYR A C 1
ATOM 884 O O . TYR A 1 110 ? 15.460 3.640 -14.418 1.00 48.22 110 TYR A O 1
ATOM 892 N N . SER A 1 111 ? 16.746 3.265 -16.218 1.00 45.53 111 SER A N 1
ATOM 893 C CA . SER A 1 111 ? 17.768 4.231 -15.801 1.00 45.53 111 SER A CA 1
ATOM 894 C C . SER A 1 111 ? 17.106 5.617 -15.712 1.00 45.53 111 SER A C 1
ATOM 896 O O . SER A 1 111 ? 16.616 6.188 -16.692 1.00 45.53 111 SER A O 1
ATOM 898 N N . LEU A 1 112 ? 17.043 6.150 -14.490 1.00 50.09 112 LEU A N 1
ATOM 899 C CA . LEU A 1 112 ? 16.443 7.453 -14.203 1.00 50.09 112 LEU A CA 1
ATOM 900 C C . LEU A 1 112 ? 17.192 8.584 -14.932 1.00 50.09 112 LEU A C 1
ATOM 902 O O . LEU A 1 112 ? 16.665 9.676 -15.088 1.00 50.09 112 LEU A O 1
ATOM 906 N N . SER A 1 113 ? 18.415 8.327 -15.404 1.00 52.72 113 SER A N 1
ATOM 907 C CA . SER A 1 113 ? 19.249 9.317 -16.081 1.00 52.72 113 SER A CA 1
ATOM 908 C C . SER A 1 113 ? 18.730 9.727 -17.464 1.00 52.72 113 SER A C 1
ATOM 910 O O . SER A 1 113 ? 19.070 10.817 -17.911 1.00 52.72 113 SER A O 1
ATOM 912 N N . ASN A 1 114 ? 17.909 8.897 -18.129 1.00 53.41 114 ASN A N 1
ATOM 913 C CA . ASN A 1 114 ? 17.481 9.119 -19.521 1.00 53.41 114 ASN A CA 1
ATOM 914 C C . ASN A 1 114 ? 15.956 9.254 -19.710 1.00 53.41 114 ASN A C 1
ATOM 916 O O . ASN A 1 114 ? 15.489 9.435 -20.835 1.00 53.41 114 ASN A O 1
ATOM 920 N N . ALA A 1 115 ? 15.157 9.155 -18.644 1.00 62.00 115 ALA A N 1
ATOM 921 C CA . ALA A 1 115 ? 13.703 9.270 -18.747 1.00 62.00 115 ALA A CA 1
ATOM 922 C C . ALA A 1 115 ? 13.262 10.741 -18.868 1.00 62.00 115 ALA A C 1
ATOM 924 O O . ALA A 1 115 ? 13.740 11.608 -18.141 1.00 62.00 115 ALA A O 1
ATOM 925 N N . MET A 1 116 ? 12.300 11.037 -19.750 1.00 72.06 116 MET A N 1
ATOM 926 C CA . MET A 1 116 ? 11.649 12.355 -19.758 1.00 72.06 116 MET A CA 1
ATOM 927 C C . MET A 1 116 ? 10.972 12.616 -18.402 1.00 72.06 116 MET A C 1
ATOM 929 O O . MET A 1 116 ? 10.367 11.712 -17.826 1.00 72.06 116 MET A O 1
ATOM 933 N N . VAL A 1 117 ? 10.996 13.866 -17.928 1.00 75.81 117 VAL A N 1
ATOM 934 C CA . VAL A 1 117 ? 10.357 14.293 -16.663 1.00 75.81 117 VAL A CA 1
ATOM 935 C C . VAL A 1 117 ? 8.894 13.831 -16.564 1.00 75.81 117 VAL A C 1
ATOM 937 O O . VAL A 1 117 ? 8.438 13.423 -15.500 1.00 75.81 117 VAL A O 1
ATOM 940 N N . SER A 1 118 ? 8.161 13.819 -17.680 1.00 72.62 118 SER A N 1
ATOM 941 C CA . SER A 1 118 ? 6.783 13.316 -17.748 1.00 72.62 118 SER A CA 1
ATOM 942 C C . SER A 1 118 ? 6.660 11.826 -17.406 1.00 72.62 118 SER A C 1
ATOM 944 O O . SER A 1 118 ? 5.746 11.442 -16.680 1.00 72.62 118 SER A O 1
ATOM 946 N N . LEU A 1 119 ? 7.589 10.986 -17.871 1.00 74.94 119 LEU A N 1
ATOM 947 C CA . LEU A 1 119 ? 7.626 9.559 -17.539 1.00 74.94 119 LEU A CA 1
ATOM 948 C C . LEU A 1 119 ? 7.966 9.338 -16.065 1.00 74.94 119 LEU A C 1
ATOM 950 O O . LEU A 1 119 ? 7.394 8.445 -15.446 1.00 74.94 119 LEU A O 1
ATOM 954 N N . MET A 1 120 ? 8.834 10.175 -15.489 1.00 75.31 120 MET A N 1
ATOM 955 C CA . MET A 1 120 ? 9.136 10.127 -14.055 1.00 75.31 120 MET A CA 1
ATOM 956 C C . MET A 1 120 ? 7.912 10.473 -13.209 1.00 75.31 120 MET A C 1
ATOM 958 O O . MET A 1 120 ? 7.608 9.764 -12.253 1.00 75.31 120 MET A O 1
ATOM 962 N N . LEU A 1 121 ? 7.178 11.529 -13.578 1.00 81.12 121 LEU A N 1
ATOM 963 C CA . LEU A 1 121 ? 5.960 11.924 -12.873 1.00 81.12 121 LEU A CA 1
ATOM 964 C C . LEU A 1 121 ? 4.918 10.805 -12.910 1.00 81.12 121 LEU A C 1
ATOM 966 O O . LEU A 1 121 ? 4.419 10.417 -11.858 1.00 81.12 121 LEU A O 1
ATOM 970 N N . ILE A 1 122 ? 4.649 10.229 -14.085 1.00 81.62 122 ILE A N 1
ATOM 971 C CA . ILE A 1 122 ? 3.700 9.112 -14.229 1.00 81.62 122 ILE A CA 1
ATOM 972 C C . ILE A 1 122 ? 4.181 7.891 -13.430 1.00 81.62 122 ILE A C 1
ATOM 974 O O . ILE A 1 122 ? 3.403 7.302 -12.681 1.00 81.62 122 ILE A O 1
ATOM 978 N N . GLY A 1 123 ? 5.467 7.545 -13.537 1.00 79.81 123 GLY A N 1
ATOM 979 C CA . GLY A 1 123 ? 6.073 6.432 -12.805 1.00 79.81 123 GLY A CA 1
ATOM 980 C C . GLY A 1 123 ? 6.042 6.608 -11.284 1.00 79.81 123 GLY A C 1
ATOM 981 O O . GLY A 1 123 ? 5.963 5.618 -10.564 1.00 79.81 123 GLY A O 1
ATOM 982 N N . SER A 1 124 ? 6.033 7.847 -10.782 1.00 83.56 124 SER A N 1
ATOM 983 C CA . SER A 1 124 ? 5.967 8.143 -9.343 1.00 83.56 124 SER A CA 1
ATOM 984 C C . SER A 1 124 ? 4.571 7.988 -8.729 1.00 83.56 124 SER A C 1
ATOM 986 O O . SER A 1 124 ? 4.448 7.862 -7.512 1.00 83.56 124 SER A O 1
ATOM 988 N N . ILE A 1 125 ? 3.512 7.953 -9.547 1.00 88.44 125 ILE A N 1
ATOM 989 C CA . ILE A 1 125 ? 2.137 7.816 -9.045 1.00 88.44 125 ILE A CA 1
ATOM 990 C C . ILE A 1 125 ? 1.930 6.433 -8.427 1.00 88.44 125 ILE A C 1
ATOM 992 O O . ILE A 1 125 ? 1.349 6.326 -7.351 1.00 88.44 125 ILE A O 1
ATOM 996 N N . GLN A 1 126 ? 2.423 5.375 -9.073 1.00 86.06 126 GLN A N 1
ATOM 997 C CA . GLN A 1 126 ? 2.260 4.005 -8.587 1.00 86.06 126 GLN A CA 1
ATOM 998 C C . GLN A 1 126 ? 2.817 3.792 -7.162 1.00 86.06 126 GLN A C 1
ATOM 1000 O O . GLN A 1 126 ? 2.036 3.381 -6.302 1.00 86.06 126 GLN A O 1
ATOM 1005 N N . PRO A 1 127 ? 4.095 4.101 -6.851 1.00 84.19 127 PRO A N 1
ATOM 1006 C CA . PRO A 1 127 ? 4.625 3.958 -5.492 1.00 84.19 127 PRO A CA 1
ATOM 1007 C C . PRO A 1 127 ? 3.964 4.902 -4.477 1.00 84.19 127 PRO A C 1
ATOM 1009 O O . PRO A 1 127 ? 4.081 4.677 -3.277 1.00 84.19 127 PRO A O 1
ATOM 1012 N N . PHE A 1 128 ? 3.249 5.938 -4.928 1.00 86.50 128 PHE A N 1
ATOM 1013 C CA . PHE A 1 128 ? 2.438 6.784 -4.055 1.00 86.50 128 PHE A CA 1
ATOM 1014 C C . PHE A 1 128 ? 1.080 6.152 -3.703 1.00 86.50 128 PHE A C 1
ATOM 1016 O O . PHE A 1 128 ? 0.637 6.263 -2.561 1.00 86.50 128 PHE A O 1
ATOM 1023 N N . ILE A 1 129 ? 0.410 5.489 -4.654 1.00 92.25 129 ILE A N 1
ATOM 1024 C CA . ILE A 1 129 ? -0.937 4.926 -4.443 1.00 92.25 129 ILE A CA 1
ATOM 1025 C C . ILE A 1 129 ? -0.934 3.487 -3.915 1.00 92.25 129 ILE A C 1
ATOM 1027 O O . ILE A 1 129 ? -1.826 3.136 -3.143 1.00 92.25 129 ILE A O 1
ATOM 1031 N N . ALA A 1 130 ? 0.049 2.663 -4.291 1.00 88.94 130 ALA A N 1
ATOM 1032 C CA . ALA A 1 130 ? 0.116 1.254 -3.894 1.00 88.94 130 ALA A CA 1
ATOM 1033 C C . ALA A 1 130 ? 0.095 1.050 -2.363 1.00 88.94 130 ALA A C 1
ATOM 1035 O O . ALA A 1 130 ? -0.711 0.234 -1.899 1.00 88.94 130 ALA A O 1
ATOM 1036 N N . PRO A 1 131 ? 0.812 1.862 -1.550 1.00 90.06 131 PRO A N 1
ATOM 1037 C CA . PRO A 1 131 ? 0.783 1.725 -0.094 1.00 90.06 131 PRO A CA 1
ATOM 1038 C C . PRO A 1 131 ? -0.615 1.844 0.526 1.00 90.06 131 PRO A C 1
ATOM 1040 O O . PRO A 1 131 ? -0.863 1.294 1.592 1.00 90.06 131 PRO A O 1
ATOM 1043 N N . PHE A 1 132 ? -1.565 2.531 -0.119 1.00 90.81 132 PHE A N 1
ATOM 1044 C CA . PHE A 1 132 ? -2.936 2.619 0.393 1.00 90.81 132 PHE A CA 1
ATOM 1045 C C . PHE A 1 132 ? -3.694 1.295 0.260 1.00 90.81 132 PHE A C 1
ATOM 1047 O O . PHE A 1 132 ? -4.403 0.894 1.187 1.00 90.81 132 PHE A O 1
ATOM 1054 N N . ALA A 1 133 ? -3.571 0.629 -0.892 1.00 93.00 133 ALA A N 1
ATOM 1055 C CA . ALA A 1 133 ? -4.188 -0.675 -1.118 1.00 93.00 133 ALA A CA 1
ATOM 1056 C C . ALA A 1 133 ? -3.530 -1.745 -0.233 1.00 93.00 133 ALA A C 1
ATOM 1058 O O . ALA A 1 133 ? -4.228 -2.574 0.361 1.00 93.00 133 ALA A O 1
ATOM 1059 N N . GLU A 1 134 ? -2.207 -1.673 -0.076 1.00 92.94 134 GLU A N 1
ATOM 1060 C CA . GLU A 1 134 ? -1.435 -2.529 0.824 1.00 92.94 134 GLU A CA 1
ATOM 1061 C C . GLU A 1 134 ? -1.849 -2.330 2.287 1.00 92.94 134 GLU A C 1
ATOM 1063 O O . GLU A 1 134 ? -2.199 -3.300 2.955 1.00 92.94 134 GLU A O 1
ATOM 1068 N N . GLU A 1 135 ? -1.906 -1.095 2.788 1.00 92.06 135 GLU A N 1
ATOM 1069 C CA . GLU A 1 135 ? -2.281 -0.803 4.178 1.00 92.06 135 GLU A CA 1
ATOM 1070 C C . GLU A 1 135 ? -3.698 -1.305 4.498 1.00 92.06 135 GLU A C 1
ATOM 1072 O O . GLU A 1 135 ? -3.934 -1.978 5.506 1.00 92.06 135 GLU A O 1
ATOM 1077 N N . LEU A 1 136 ? -4.662 -1.058 3.608 1.00 93.56 136 LEU A N 1
ATOM 1078 C CA . LEU A 1 136 ? -6.022 -1.567 3.778 1.00 93.56 136 LEU A CA 1
ATOM 1079 C C . LEU A 1 136 ? -6.074 -3.104 3.744 1.00 93.56 136 LEU A C 1
ATOM 1081 O O . LEU A 1 136 ? -6.808 -3.712 4.524 1.00 93.56 136 LEU A O 1
ATOM 1085 N N . THR A 1 137 ? -5.287 -3.753 2.890 1.00 93.81 137 THR A N 1
ATOM 1086 C CA . THR A 1 137 ? -5.263 -5.219 2.792 1.00 93.81 137 THR A CA 1
ATOM 1087 C C . THR A 1 137 ? -4.561 -5.852 3.992 1.00 93.81 137 THR A C 1
ATOM 1089 O O . THR A 1 137 ? -5.151 -6.661 4.708 1.00 93.81 137 THR A O 1
ATOM 1092 N N . PHE A 1 138 ? -3.315 -5.473 4.259 1.00 92.88 138 PHE A N 1
ATOM 1093 C CA . PHE A 1 138 ? -2.472 -6.119 5.260 1.00 92.88 138 PHE A CA 1
ATOM 1094 C C . PHE A 1 138 ? -2.784 -5.665 6.684 1.00 92.88 138 PHE A C 1
ATOM 1096 O O . PHE A 1 138 ? -2.859 -6.502 7.587 1.00 92.88 138 PHE A O 1
ATOM 1103 N N . ARG A 1 139 ? -3.008 -4.367 6.916 1.00 90.00 139 ARG A N 1
ATOM 1104 C CA . ARG A 1 139 ? -3.257 -3.849 8.270 1.00 90.00 139 ARG A CA 1
ATOM 1105 C C . ARG A 1 139 ? -4.722 -3.841 8.632 1.00 90.00 139 ARG A C 1
ATOM 1107 O O . ARG A 1 139 ? -5.056 -4.281 9.729 1.00 90.00 139 ARG A O 1
ATOM 1114 N N . TYR A 1 140 ? -5.609 -3.392 7.752 1.00 90.44 140 TYR A N 1
ATOM 1115 C CA . TYR A 1 140 ? -7.030 -3.350 8.093 1.00 90.44 140 TYR A CA 1
ATOM 1116 C C . TYR A 1 140 ? -7.708 -4.724 7.960 1.00 90.44 140 TYR A C 1
ATOM 1118 O O . TYR A 1 140 ? -8.255 -5.219 8.949 1.00 90.44 140 TYR A O 1
ATOM 1126 N N . LEU A 1 141 ? -7.643 -5.374 6.792 1.00 91.12 141 LEU A N 1
ATOM 1127 C CA . LEU A 1 141 ? -8.357 -6.635 6.540 1.00 91.12 141 LEU A CA 1
ATOM 1128 C C . LEU A 1 141 ? -7.681 -7.849 7.182 1.00 91.12 141 LEU A C 1
ATOM 1130 O O . LEU A 1 141 ? -8.344 -8.605 7.896 1.00 91.12 141 LEU A O 1
ATOM 1134 N N . LEU A 1 142 ? -6.378 -8.028 6.960 1.00 89.12 142 LEU A N 1
ATOM 1135 C CA . LEU A 1 142 ? -5.646 -9.195 7.452 1.00 89.12 142 LEU A CA 1
ATOM 1136 C C . LEU A 1 142 ? -5.241 -9.079 8.923 1.00 89.12 142 LEU A C 1
ATOM 1138 O O . LEU A 1 142 ? -5.142 -10.100 9.580 1.00 89.12 142 LEU A O 1
ATOM 1142 N N . PHE A 1 143 ? -5.051 -7.888 9.488 1.00 86.31 143 PHE A N 1
ATOM 1143 C CA . PHE A 1 143 ? -4.680 -7.755 10.905 1.00 86.31 143 PHE A CA 1
ATOM 1144 C C . PHE A 1 143 ? -5.804 -7.159 11.770 1.00 86.31 143 PHE A C 1
ATOM 1146 O O . PHE A 1 143 ? -6.166 -7.713 12.810 1.00 86.31 143 PHE A O 1
ATOM 1153 N N . GLY A 1 144 ? -6.405 -6.053 11.334 1.00 82.81 144 GLY A N 1
ATOM 1154 C CA . GLY A 1 144 ? -7.304 -5.218 12.131 1.00 82.81 144 GLY A CA 1
ATOM 1155 C C . GLY A 1 144 ? -8.684 -5.813 12.416 1.00 82.81 144 GLY A C 1
ATOM 1156 O O . GLY A 1 144 ? -9.270 -5.498 13.452 1.00 82.81 144 GLY A O 1
ATOM 1157 N N . LYS A 1 145 ? -9.209 -6.694 11.553 1.00 82.62 145 LYS A N 1
ATOM 1158 C CA . LYS A 1 145 ? -10.547 -7.299 11.733 1.00 82.62 145 LYS A CA 1
ATOM 1159 C C . LYS A 1 145 ? -10.624 -8.378 12.813 1.00 82.62 145 LYS A C 1
ATOM 1161 O O . LYS A 1 145 ? -11.724 -8.785 13.194 1.00 82.62 145 LYS A O 1
ATOM 1166 N N . PHE A 1 146 ? -9.492 -8.874 13.297 1.00 82.75 146 PHE A N 1
ATOM 1167 C CA . PHE A 1 146 ? -9.467 -9.960 14.268 1.00 82.75 146 PHE A CA 1
ATOM 1168 C C . PHE A 1 146 ? -9.568 -9.409 15.686 1.00 82.75 146 PHE A C 1
ATOM 1170 O O . PHE A 1 146 ? -8.807 -8.532 16.057 1.00 82.75 146 PHE A O 1
ATOM 1177 N N . ASN A 1 147 ? -10.495 -9.917 16.504 1.00 78.75 147 ASN A N 1
ATOM 1178 C CA . ASN A 1 147 ? -10.680 -9.426 17.880 1.00 78.75 147 ASN A CA 1
ATOM 1179 C C . ASN A 1 147 ? -9.880 -10.216 18.926 1.00 78.75 147 ASN A C 1
ATOM 1181 O O . ASN A 1 147 ? -9.577 -9.682 19.989 1.00 78.75 147 ASN A O 1
ATOM 1185 N N . SER A 1 148 ? -9.535 -11.473 18.636 1.00 87.00 148 SER A N 1
ATOM 1186 C CA . SER A 1 148 ? -8.748 -12.317 19.541 1.00 87.00 148 SER A CA 1
ATOM 1187 C C . SER A 1 148 ? -7.274 -11.913 19.512 1.00 87.00 148 SER A C 1
ATOM 1189 O O . SER A 1 148 ? -6.690 -11.817 18.435 1.00 87.00 148 SER A O 1
ATOM 1191 N N . THR A 1 149 ? -6.662 -11.720 20.683 1.00 87.50 149 THR A N 1
ATOM 1192 C CA . THR A 1 149 ? -5.233 -11.386 20.821 1.00 87.50 149 THR A CA 1
ATOM 1193 C C . THR A 1 149 ? -4.337 -12.436 20.171 1.00 87.50 149 THR A C 1
ATOM 1195 O O . THR A 1 149 ? -3.419 -12.081 19.438 1.00 87.50 149 THR A O 1
ATOM 1198 N N . LEU A 1 150 ? -4.640 -13.723 20.376 1.00 89.56 150 LEU A N 1
ATOM 1199 C CA . LEU A 1 150 ? -3.889 -14.817 19.760 1.00 89.56 150 LEU A CA 1
ATOM 1200 C C . LEU A 1 150 ? -4.001 -14.767 18.233 1.00 89.56 150 LEU A C 1
ATOM 1202 O O . LEU A 1 150 ? -3.008 -14.907 17.528 1.00 89.56 150 LEU A O 1
ATOM 1206 N N . LEU A 1 151 ? -5.206 -14.512 17.722 1.00 87.12 151 LEU A N 1
ATOM 1207 C CA . LEU A 1 151 ? -5.437 -14.446 16.284 1.00 87.12 151 LEU A CA 1
ATOM 1208 C C . LEU A 1 151 ? -4.790 -13.206 15.658 1.00 87.12 151 LEU A C 1
ATOM 1210 O O . LEU A 1 151 ? -4.232 -13.310 14.576 1.00 87.12 151 LEU A O 1
ATOM 1214 N N . LYS A 1 152 ? -4.783 -12.060 16.350 1.00 88.69 152 LYS A N 1
ATOM 1215 C CA . LYS A 1 152 ? -4.015 -10.877 15.934 1.00 88.69 152 LYS A CA 1
ATOM 1216 C C . LYS A 1 152 ? -2.521 -11.169 15.874 1.00 88.69 152 LYS A C 1
ATOM 1218 O O . LYS A 1 152 ? -1.881 -10.757 14.918 1.00 88.69 152 LYS A O 1
ATOM 1223 N N . LEU A 1 153 ? -1.970 -11.876 16.863 1.00 90.62 153 LEU A N 1
ATOM 1224 C CA . LEU A 1 153 ? -0.555 -12.250 16.870 1.00 90.62 153 LEU A CA 1
ATOM 1225 C C . LEU A 1 153 ? -0.223 -13.174 15.693 1.00 90.62 153 LEU A C 1
ATOM 1227 O O . LEU A 1 153 ? 0.734 -12.922 14.970 1.00 90.62 153 LEU A O 1
ATOM 1231 N N . LEU A 1 154 ? -1.041 -14.199 15.450 1.00 90.62 154 LEU A N 1
ATOM 1232 C CA . LEU A 1 154 ? -0.876 -15.074 14.287 1.00 90.62 154 LEU A CA 1
ATOM 1233 C C . LEU A 1 154 ? -0.964 -14.281 12.979 1.00 90.62 154 LEU A C 1
ATOM 1235 O O . LEU A 1 154 ? -0.089 -14.384 12.122 1.00 90.62 154 LEU A O 1
ATOM 1239 N N . MET A 1 155 ? -1.979 -13.431 12.850 1.00 90.81 155 MET A N 1
ATOM 1240 C CA . MET A 1 155 ? -2.177 -12.620 11.656 1.00 90.81 155 MET A CA 1
ATOM 1241 C C . MET A 1 155 ? -1.114 -11.536 11.473 1.00 90.81 155 MET A C 1
ATOM 1243 O O . MET A 1 155 ? -0.841 -11.154 10.341 1.00 90.81 155 MET A O 1
ATOM 1247 N N . PHE A 1 156 ? -0.460 -11.075 12.539 1.00 90.00 156 PHE A N 1
ATOM 1248 C CA . PHE A 1 156 ? 0.709 -10.206 12.441 1.00 90.00 156 PHE A CA 1
ATOM 1249 C C . PHE A 1 156 ? 1.833 -10.896 11.659 1.00 90.00 156 PHE A C 1
ATOM 1251 O O . PHE A 1 156 ? 2.343 -10.317 10.698 1.00 90.00 156 PHE A O 1
ATOM 1258 N N . PHE A 1 157 ? 2.157 -12.150 11.993 1.00 90.56 157 PHE A N 1
ATOM 1259 C CA . PHE A 1 157 ? 3.158 -12.924 11.253 1.00 90.56 157 PHE A CA 1
ATOM 1260 C C . PHE A 1 157 ? 2.704 -13.221 9.823 1.00 90.56 157 PHE A C 1
ATOM 1262 O O . PHE A 1 157 ? 3.464 -12.980 8.891 1.00 90.56 157 PHE A O 1
ATOM 1269 N N . VAL A 1 158 ? 1.455 -13.663 9.631 1.00 90.69 158 VAL A N 1
ATOM 1270 C CA . VAL A 1 158 ? 0.899 -13.929 8.291 1.00 90.69 158 VAL A CA 1
ATOM 1271 C C . VAL A 1 158 ? 0.954 -12.678 7.416 1.00 90.69 158 VAL A C 1
ATOM 1273 O O . VAL A 1 158 ? 1.442 -12.743 6.293 1.00 90.69 158 VAL A O 1
ATOM 1276 N N . SER A 1 159 ? 0.506 -11.529 7.929 1.00 90.50 159 SER A N 1
ATOM 1277 C CA . SER A 1 159 ? 0.521 -10.264 7.189 1.00 90.50 159 SER A CA 1
ATOM 1278 C C . SER A 1 159 ? 1.941 -9.830 6.828 1.00 90.50 159 SER A C 1
ATOM 1280 O O . SER A 1 159 ? 2.164 -9.433 5.693 1.00 90.50 159 SER A O 1
ATOM 1282 N N . SER A 1 160 ? 2.905 -9.978 7.743 1.00 87.44 160 SER A N 1
ATOM 1283 C CA . SER A 1 160 ? 4.308 -9.618 7.504 1.00 87.44 160 SER A CA 1
ATOM 1284 C C . SER A 1 160 ? 4.962 -10.522 6.457 1.00 87.44 160 SER A C 1
ATOM 1286 O O . SER A 1 160 ? 5.642 -10.033 5.561 1.00 87.44 160 SER A O 1
ATOM 1288 N N . ILE A 1 1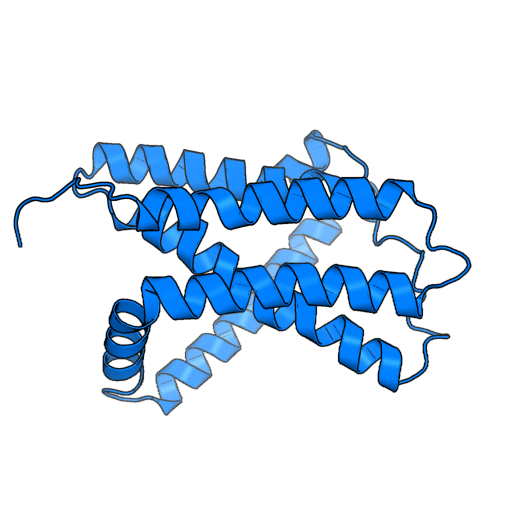61 ? 4.717 -11.836 6.526 1.00 87.31 161 ILE A N 1
ATOM 1289 C CA . ILE A 1 161 ? 5.235 -12.797 5.544 1.00 87.31 161 ILE A CA 1
ATOM 1290 C C . ILE A 1 161 ? 4.624 -12.524 4.171 1.00 87.31 161 ILE A C 1
ATOM 1292 O O . ILE A 1 161 ? 5.359 -12.383 3.200 1.00 87.31 161 ILE A O 1
ATOM 1296 N N . LEU A 1 162 ? 3.295 -12.411 4.080 1.00 89.50 162 LEU A N 1
ATOM 1297 C CA . LEU A 1 162 ? 2.625 -12.132 2.811 1.00 89.50 162 LEU A CA 1
ATOM 1298 C C . LEU A 1 162 ? 3.080 -10.791 2.223 1.00 89.50 162 LEU A C 1
ATOM 1300 O O . LEU A 1 162 ? 3.331 -10.726 1.026 1.00 89.50 162 LEU A O 1
ATOM 1304 N N . PHE A 1 163 ? 3.256 -9.758 3.051 1.00 87.56 163 PHE A N 1
ATOM 1305 C CA . PHE A 1 163 ? 3.786 -8.465 2.617 1.00 87.56 163 PHE A CA 1
ATOM 1306 C C . PHE A 1 163 ? 5.206 -8.579 2.040 1.00 87.56 163 PHE A C 1
ATOM 1308 O O . PHE A 1 163 ? 5.494 -7.989 1.006 1.00 87.56 163 PHE A O 1
ATOM 1315 N N . GLY A 1 164 ? 6.095 -9.378 2.636 1.00 82.62 164 GLY A N 1
ATOM 1316 C CA . GLY A 1 164 ? 7.407 -9.656 2.037 1.00 82.62 164 GLY A CA 1
ATOM 1317 C C . GLY A 1 164 ? 7.291 -10.407 0.705 1.00 82.62 164 GLY A C 1
ATOM 1318 O O . GLY A 1 164 ? 7.905 -10.029 -0.291 1.00 82.62 164 GLY A O 1
ATOM 1319 N N . LEU A 1 165 ? 6.444 -11.439 0.656 1.00 84.94 165 LEU A N 1
ATOM 1320 C CA . LEU A 1 165 ? 6.267 -12.290 -0.524 1.00 84.94 165 LEU A CA 1
ATOM 1321 C C . LEU A 1 165 ? 5.739 -11.542 -1.747 1.00 84.94 165 LEU A C 1
ATOM 1323 O O . LEU A 1 165 ? 6.154 -11.857 -2.863 1.00 84.94 165 LEU A O 1
ATOM 1327 N N . ILE A 1 166 ? 4.871 -10.541 -1.571 1.00 85.75 166 ILE A N 1
ATOM 1328 C CA . ILE A 1 166 ? 4.374 -9.765 -2.715 1.00 85.75 166 ILE A CA 1
ATOM 1329 C C . ILE A 1 166 ? 5.479 -8.961 -3.422 1.00 85.75 166 ILE A C 1
ATOM 1331 O O . ILE A 1 166 ? 5.324 -8.588 -4.583 1.00 85.75 166 ILE A O 1
ATOM 1335 N N . HIS A 1 167 ? 6.625 -8.766 -2.764 1.00 81.00 167 HIS A N 1
ATOM 1336 C CA . HIS A 1 167 ? 7.781 -8.052 -3.296 1.00 81.00 167 HIS A CA 1
ATOM 1337 C C . HIS A 1 167 ? 8.868 -8.975 -3.860 1.00 81.00 167 HIS A C 1
ATOM 1339 O O . HIS A 1 167 ? 9.903 -8.478 -4.290 1.00 81.00 167 HIS A O 1
ATOM 1345 N N . ILE A 1 168 ? 8.661 -10.296 -3.920 1.00 77.38 168 ILE A N 1
ATOM 1346 C CA . ILE A 1 168 ? 9.684 -11.257 -4.373 1.00 77.38 168 ILE A CA 1
ATOM 1347 C C . ILE A 1 168 ? 10.251 -10.946 -5.771 1.00 77.38 168 ILE A C 1
ATOM 1349 O O . ILE A 1 168 ? 11.439 -11.146 -6.037 1.00 77.38 168 ILE A O 1
ATOM 1353 N N . ASN A 1 169 ? 9.421 -10.388 -6.656 1.00 74.69 169 ASN A N 1
ATOM 1354 C CA . ASN A 1 169 ? 9.837 -9.982 -7.999 1.00 74.69 169 ASN A CA 1
ATOM 1355 C C . ASN A 1 169 ? 10.842 -8.817 -7.976 1.00 74.69 169 ASN A C 1
ATOM 1357 O O . ASN A 1 169 ? 11.662 -8.712 -8.882 1.00 74.69 169 ASN A O 1
ATOM 1361 N N . ASN A 1 170 ? 10.850 -7.995 -6.923 1.00 73.19 170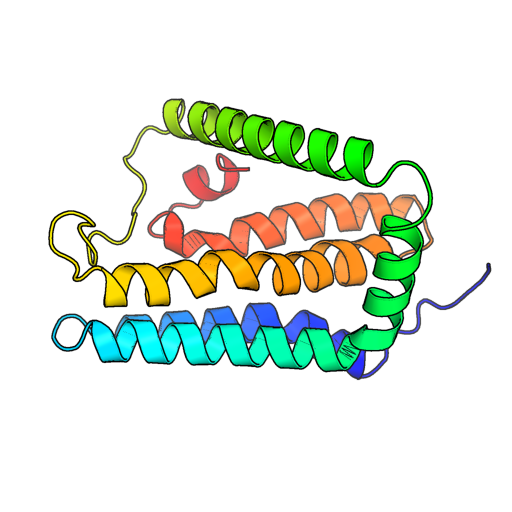 ASN A N 1
ATOM 1362 C CA . ASN A 1 170 ? 11.840 -6.928 -6.732 1.00 73.19 170 ASN A CA 1
ATOM 1363 C C . ASN A 1 170 ? 13.222 -7.479 -6.330 1.00 73.19 170 ASN A C 1
ATOM 1365 O O . ASN A 1 170 ? 14.215 -6.753 -6.355 1.00 73.19 170 ASN A O 1
ATOM 1369 N N . PHE A 1 171 ? 13.299 -8.764 -5.972 1.00 68.81 171 PHE A N 1
ATOM 1370 C CA . PHE A 1 171 ? 14.524 -9.456 -5.571 1.00 68.81 171 PHE A CA 1
ATOM 1371 C C . PHE A 1 171 ? 14.942 -10.535 -6.581 1.00 68.81 171 PHE A C 1
ATOM 1373 O O . PHE A 1 171 ? 15.630 -11.478 -6.202 1.00 68.81 171 PHE A O 1
ATOM 1380 N N . ASN A 1 172 ? 14.539 -10.444 -7.857 1.00 68.06 172 ASN A N 1
ATOM 1381 C CA . ASN A 1 172 ? 14.835 -11.461 -8.885 1.00 68.06 172 ASN A CA 1
ATOM 1382 C C . ASN A 1 172 ? 14.374 -12.890 -8.523 1.00 68.06 172 ASN A C 1
ATOM 1384 O O . ASN A 1 172 ? 14.961 -13.866 -8.991 1.00 68.06 172 ASN A O 1
ATOM 1388 N N . GLY A 1 173 ? 13.369 -13.055 -7.658 1.00 67.50 173 GLY A N 1
ATOM 1389 C CA . GLY A 1 173 ? 12.995 -14.388 -7.173 1.00 67.50 173 GLY A CA 1
ATOM 1390 C C . GLY A 1 173 ? 13.898 -14.944 -6.062 1.00 67.50 173 GLY A C 1
ATOM 1391 O O . GLY A 1 173 ? 13.745 -16.106 -5.686 1.00 67.50 173 GLY A O 1
ATOM 1392 N N . ASP A 1 174 ? 14.838 -14.158 -5.523 1.00 74.12 174 ASP A N 1
ATOM 1393 C CA . ASP A 1 174 ? 15.713 -14.570 -4.423 1.00 74.12 174 ASP A CA 1
ATOM 1394 C C . ASP A 1 174 ? 14.953 -14.526 -3.087 1.00 74.12 174 ASP A C 1
ATOM 1396 O O . ASP A 1 174 ? 14.743 -13.476 -2.469 1.00 74.12 174 ASP A O 1
ATOM 1400 N N . TRP A 1 175 ? 14.527 -15.706 -2.638 1.00 75.88 175 TRP A N 1
ATOM 1401 C CA . TRP A 1 175 ? 13.776 -15.892 -1.398 1.00 75.88 175 TRP A CA 1
ATOM 1402 C C . TRP A 1 175 ? 14.550 -15.432 -0.162 1.00 75.88 175 TRP A C 1
ATOM 1404 O O . TRP A 1 175 ? 13.967 -14.822 0.731 1.00 75.88 175 TRP A O 1
ATOM 1414 N N . ILE A 1 176 ? 15.861 -15.689 -0.110 1.00 73.25 176 ILE A N 1
ATOM 1415 C CA . ILE A 1 176 ? 16.694 -15.338 1.048 1.00 73.25 176 ILE A CA 1
ATOM 1416 C C . ILE A 1 176 ? 16.767 -13.819 1.172 1.00 73.25 176 ILE A C 1
ATOM 1418 O O . ILE A 1 176 ? 16.604 -13.283 2.266 1.00 73.25 176 ILE A O 1
ATOM 1422 N N . GLN A 1 177 ? 16.960 -13.118 0.056 1.00 70.00 177 GLN A N 1
ATOM 1423 C CA . GLN A 1 177 ? 16.943 -11.658 0.038 1.00 70.00 177 GLN A CA 1
ATOM 1424 C C . GLN A 1 177 ? 15.561 -11.085 0.358 1.00 70.00 177 GLN A C 1
ATOM 1426 O O . GLN A 1 177 ? 15.478 -10.126 1.116 1.00 70.00 177 GLN A O 1
ATOM 1431 N N . THR A 1 178 ? 14.487 -11.712 -0.124 1.00 69.19 178 THR A N 1
ATOM 1432 C CA . THR A 1 178 ? 13.104 -11.285 0.154 1.00 69.19 178 THR A CA 1
ATOM 1433 C C . THR A 1 178 ? 12.765 -11.369 1.648 1.00 69.19 178 THR A C 1
ATOM 1435 O O . THR A 1 178 ? 12.146 -10.459 2.192 1.00 69.19 178 THR A O 1
ATOM 1438 N N . PHE A 1 179 ? 13.215 -12.415 2.351 1.00 66.31 179 PHE A N 1
ATOM 1439 C CA . PHE A 1 179 ? 13.040 -12.527 3.808 1.00 66.31 179 PHE A CA 1
ATOM 1440 C C . PHE A 1 179 ? 13.968 -11.609 4.612 1.00 66.31 179 PHE A C 1
ATOM 1442 O O . PHE A 1 179 ? 13.626 -11.229 5.729 1.00 66.31 179 PHE A O 1
ATOM 1449 N N . LYS A 1 180 ? 15.140 -11.268 4.064 1.00 64.00 180 LYS A N 1
ATOM 1450 C CA . LYS A 1 180 ? 16.101 -10.330 4.667 1.00 64.00 180 LYS A CA 1
ATOM 1451 C C . LYS A 1 180 ? 15.736 -8.861 4.452 1.00 64.00 180 LYS A C 1
ATOM 1453 O O . LYS A 1 180 ? 16.410 -8.014 5.029 1.00 64.00 180 LYS A O 1
ATOM 1458 N N . ALA A 1 181 ? 14.718 -8.564 3.646 1.00 55.19 181 ALA A N 1
ATOM 1459 C CA . ALA A 1 181 ? 14.357 -7.208 3.253 1.00 55.19 181 ALA A CA 1
ATOM 1460 C C . ALA A 1 181 ? 13.155 -6.564 3.989 1.00 55.19 181 ALA A C 1
ATOM 1462 O O . ALA A 1 181 ? 12.511 -5.722 3.358 1.00 55.19 181 ALA A O 1
ATOM 1463 N N . PRO A 1 182 ? 12.799 -6.921 5.247 1.00 46.75 182 PRO A N 1
ATOM 1464 C CA . PRO A 1 182 ? 11.690 -6.251 5.914 1.00 46.75 182 PRO A CA 1
ATOM 1465 C C . PRO A 1 182 ? 11.958 -4.751 6.104 1.00 46.75 182 PRO A C 1
ATOM 1467 O O . PRO A 1 182 ? 13.138 -4.349 6.269 1.00 46.75 182 PRO A O 1
#

InterPro domains:
  IPR003675 CAAX prenyl protease 2/Lysostaphin resistance protein A-like domain [PF02517] (120-179)

Radius of gyration: 18.33 Å; chains: 1; bounding box: 44×36×48 Å

Organism: NCBI:txid582692